Protein AF-A0A441USS9-F1 (afdb_monomer)

Nearest PDB structures (foldseek):
  4xqk-assembly1_A  TM=5.136E-01  e=5.306E-02  Lactococcus cremoris
  7wi3-assembly1_U  TM=2.488E-01  e=5.287E+00  Escherichia coli K-12
  6wv2-assembly1_A  TM=2.307E-01  e=9.809E+00  Streptococcus pyogenes phage H4489A

Radius of gyration: 17.57 Å; Cα contacts (8 Å, |Δi|>4): 120; chains: 1; bounding box: 47×25×54 Å

Solvent-accessible surface area (backbone atoms only — not comparable to full-atom values): 6954 Å² total; per-residue (Å²): 142,86,86,75,82,81,74,76,76,78,66,71,56,66,67,54,56,51,53,50,48,51,55,45,49,50,55,50,50,52,32,69,76,33,70,74,51,40,74,46,76,42,66,68,52,82,46,82,89,80,47,74,75,35,53,29,40,35,36,28,63,88,66,28,35,39,77,42,70,80,84,80,62,98,45,56,89,84,48,51,90,45,67,65,57,34,61,46,57,55,98,94,50,74,17,56,50,57,52,50,51,58,46,50,56,51,53,54,74,74,44,54,70,104

Secondary structure (DSSP, 8-state):
----------S--THHHHHHHHHHHHHHHHHHH-TTSEEEEEES---TTT-SS-SEEEEETTS-EEEE-----S-TTTS--SHHHHH---TT---HHHHHHHHHHHHHHHS-B-

pLDDT: mean 81.18, std 17.78, range [34.38, 97.62]

Foldseek 3Di:
DDDDPPPPVPVPPVVQVVVLVVVQVVVVVVCVVPVQFFPDKDACDPDVVLDDQARIKTQGNVRAIEGHHDDDDPDCPVPPPDPCQQCDADPPGGGVVRVNVVVVVVSVVVGHHD

Structure (mmCIF, N/CA/C/O backbone):
data_AF-A0A441USS9-F1
#
_entry.id   AF-A0A441USS9-F1
#
loop_
_atom_site.group_PDB
_atom_site.id
_atom_site.type_symbol
_atom_site.label_atom_id
_atom_site.label_alt_id
_atom_site.label_comp_id
_atom_site.label_asym_id
_atom_site.label_entity_id
_atom_site.label_seq_id
_atom_site.pdbx_PDB_ins_code
_atom_site.Cartn_x
_atom_site.Cartn_y
_atom_site.Cartn_z
_atom_site.occupancy
_atom_site.B_iso_or_equiv
_atom_site.auth_seq_id
_atom_site.auth_comp_id
_atom_site.auth_asym_id
_atom_site.auth_atom_id
_atom_site.pdbx_PDB_model_num
ATOM 1 N N . MET A 1 1 ? 22.879 12.540 -39.559 1.00 41.12 1 MET A N 1
ATOM 2 C CA . MET A 1 1 ? 22.875 11.696 -38.348 1.00 41.12 1 MET A CA 1
ATOM 3 C C . MET A 1 1 ? 23.159 12.573 -37.145 1.00 41.12 1 MET A C 1
ATOM 5 O O . MET A 1 1 ? 24.161 13.266 -37.180 1.00 41.12 1 MET A O 1
ATOM 9 N N . ALA A 1 2 ? 22.259 12.576 -36.162 1.00 34.38 2 ALA A N 1
ATOM 10 C CA . ALA A 1 2 ? 22.503 12.830 -34.736 1.00 34.38 2 ALA A CA 1
ATOM 11 C C . ALA A 1 2 ? 21.130 12.960 -34.055 1.00 34.38 2 ALA A C 1
ATOM 13 O O . ALA A 1 2 ? 20.686 14.042 -33.685 1.00 34.38 2 ALA A O 1
ATOM 14 N N . GLY A 1 3 ? 20.414 11.840 -33.969 1.00 40.34 3 GLY A N 1
ATOM 15 C CA . GLY A 1 3 ? 19.346 11.695 -32.994 1.00 40.34 3 GLY A CA 1
ATOM 16 C C . GLY A 1 3 ? 19.948 11.070 -31.745 1.00 40.34 3 GLY A C 1
ATOM 17 O O . GLY A 1 3 ? 20.453 9.958 -31.821 1.00 40.34 3 GLY A O 1
ATOM 18 N N . ASN A 1 4 ? 19.889 11.768 -30.614 1.00 37.03 4 ASN A N 1
ATOM 19 C CA . ASN A 1 4 ? 19.037 11.281 -29.536 1.00 37.03 4 ASN A CA 1
ATOM 20 C C . ASN A 1 4 ? 18.739 12.417 -28.553 1.00 37.03 4 ASN A C 1
ATOM 22 O O . ASN A 1 4 ? 19.566 12.800 -27.730 1.00 37.03 4 ASN A O 1
ATOM 26 N N . LYS A 1 5 ? 17.525 12.969 -28.666 1.00 42.62 5 LYS A N 1
ATOM 27 C CA . LYS A 1 5 ? 16.880 13.701 -27.577 1.00 42.62 5 LYS A CA 1
ATOM 28 C C . LYS A 1 5 ? 16.667 12.673 -26.474 1.00 42.62 5 LYS A C 1
ATOM 30 O O . LYS A 1 5 ? 15.787 11.833 -26.616 1.00 42.62 5 LYS A O 1
ATOM 35 N N . THR A 1 6 ? 17.468 12.706 -25.415 1.00 46.78 6 THR A N 1
ATOM 36 C CA . THR A 1 6 ? 17.228 11.889 -24.223 1.00 46.78 6 THR A CA 1
ATOM 37 C C . THR A 1 6 ? 15.881 12.310 -23.646 1.00 46.78 6 THR A C 1
ATOM 39 O O . THR A 1 6 ? 15.774 13.315 -22.942 1.00 46.78 6 THR A O 1
ATOM 42 N N . ILE A 1 7 ? 14.825 11.599 -24.035 1.00 45.16 7 ILE A N 1
ATOM 43 C CA . ILE A 1 7 ? 13.484 11.779 -23.499 1.00 45.16 7 ILE A CA 1
ATOM 44 C C . ILE A 1 7 ? 13.605 11.524 -21.999 1.00 45.16 7 ILE A C 1
ATOM 46 O O . ILE A 1 7 ? 13.905 10.411 -21.572 1.00 45.16 7 ILE A O 1
ATOM 50 N N . LYS A 1 8 ? 13.403 12.563 -21.182 1.00 36.62 8 LYS A N 1
ATOM 51 C CA . LYS A 1 8 ? 13.114 12.358 -19.766 1.00 36.62 8 LYS A CA 1
ATOM 52 C C . LYS A 1 8 ? 11.781 11.615 -19.723 1.00 36.62 8 LYS A C 1
ATOM 54 O O . LYS A 1 8 ? 10.744 12.219 -19.975 1.00 36.62 8 LYS A O 1
ATOM 59 N N . PHE A 1 9 ? 11.808 10.321 -19.418 1.00 42.91 9 PHE A N 1
ATOM 60 C CA . PHE A 1 9 ? 10.627 9.500 -19.121 1.00 42.91 9 PHE A CA 1
ATOM 61 C C . PHE A 1 9 ? 9.988 9.920 -17.775 1.00 42.91 9 PHE A C 1
ATOM 63 O O . PHE A 1 9 ? 9.678 9.102 -16.922 1.00 42.91 9 PHE A O 1
ATOM 70 N N . SER A 1 10 ? 9.811 11.227 -17.552 1.00 44.81 10 SER A N 1
ATOM 71 C CA . SER A 1 10 ? 9.050 11.781 -16.426 1.00 44.81 10 SER A CA 1
ATOM 72 C C . SER A 1 10 ? 7.541 11.706 -16.658 1.00 44.81 10 SER A C 1
ATOM 74 O O . SER A 1 10 ? 6.770 12.089 -15.787 1.00 44.81 10 SER A O 1
ATOM 76 N N . ALA A 1 11 ? 7.108 11.201 -17.814 1.00 45.22 11 ALA A N 1
ATOM 77 C CA . ALA A 1 11 ? 5.785 10.628 -17.956 1.00 45.22 11 ALA A CA 1
ATOM 78 C C . ALA A 1 11 ? 5.844 9.221 -17.354 1.00 45.22 11 ALA A C 1
ATOM 80 O O . ALA A 1 11 ? 6.091 8.248 -18.064 1.00 45.22 11 ALA A O 1
ATOM 81 N N . ILE A 1 12 ? 5.659 9.128 -16.035 1.00 53.12 12 ILE A N 1
ATOM 82 C CA . ILE A 1 12 ? 5.146 7.904 -15.414 1.00 53.12 12 ILE A CA 1
ATOM 83 C C . ILE A 1 12 ? 3.965 7.496 -16.295 1.00 53.12 12 ILE A C 1
ATOM 85 O O . ILE A 1 12 ? 2.997 8.247 -16.417 1.00 53.12 12 ILE A O 1
ATOM 89 N N . THR A 1 13 ? 4.109 6.409 -17.055 1.00 54.94 13 THR A N 1
ATOM 90 C CA . THR A 1 13 ? 3.097 5.987 -18.024 1.00 54.94 13 THR A CA 1
ATOM 91 C C . THR A 1 13 ? 1.780 5.883 -17.276 1.00 54.94 13 THR A C 1
ATOM 93 O O . THR A 1 13 ? 1.726 5.142 -16.301 1.00 54.94 13 THR A O 1
ATOM 96 N N . ARG A 1 14 ? 0.751 6.621 -17.710 1.00 59.28 14 ARG A N 1
ATOM 97 C CA . ARG A 1 14 ? -0.618 6.633 -17.159 1.00 59.28 14 ARG A CA 1
ATOM 98 C C . ARG A 1 14 ? -1.110 5.251 -16.686 1.00 59.28 14 ARG A C 1
ATOM 100 O O . ARG A 1 14 ? -1.763 5.164 -15.660 1.00 59.28 14 ARG A O 1
ATOM 107 N N . ALA A 1 15 ? -0.692 4.185 -17.368 1.00 60.81 15 ALA A N 1
ATOM 108 C CA . ALA A 1 15 ? -0.907 2.786 -16.998 1.00 60.81 15 ALA A CA 1
ATOM 109 C C . ALA A 1 15 ? -0.505 2.401 -15.552 1.00 60.81 15 ALA A C 1
ATOM 111 O O . ALA A 1 15 ? -1.146 1.5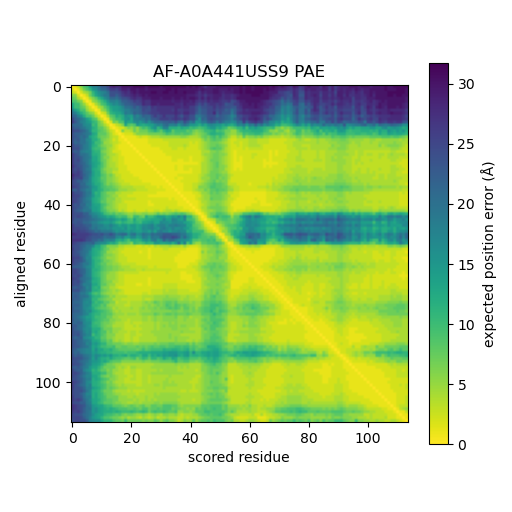50 -14.948 1.00 60.81 15 ALA A 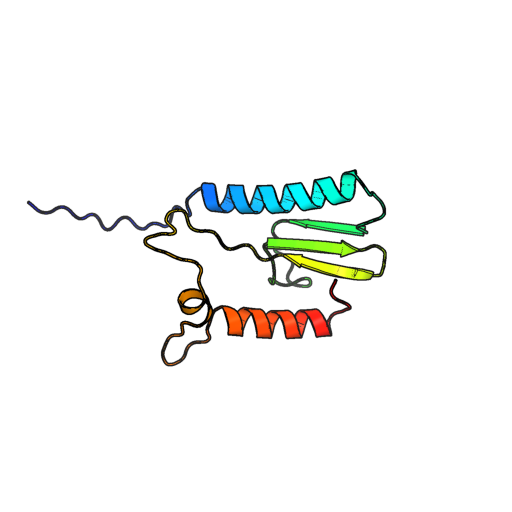O 1
ATOM 112 N N . GLY A 1 16 ? 0.546 3.003 -14.985 1.00 61.56 16 GLY A N 1
ATOM 113 C CA . GLY A 1 16 ? 0.958 2.755 -13.600 1.00 61.56 16 GLY A CA 1
ATOM 114 C C . GLY A 1 16 ? -0.053 3.292 -12.588 1.00 61.56 16 GLY A C 1
ATOM 115 O O . GLY A 1 16 ? -0.394 2.583 -11.646 1.00 61.56 16 GLY A O 1
ATOM 116 N N . TYR A 1 17 ? -0.579 4.495 -12.835 1.00 71.31 17 TYR A N 1
ATOM 117 C CA . TYR A 1 17 ? -1.670 5.066 -12.044 1.00 71.31 17 TYR A CA 1
ATOM 118 C C . TYR A 1 17 ? -2.966 4.274 -12.237 1.00 71.31 17 TYR A C 1
ATOM 120 O O . TYR A 1 17 ? -3.620 3.941 -11.262 1.00 71.31 17 TYR A O 1
ATOM 128 N N . GLU A 1 18 ? -3.273 3.845 -13.466 1.00 82.00 18 GLU A N 1
ATOM 129 C CA . GLU A 1 18 ? -4.456 3.013 -13.732 1.00 82.00 18 GLU A CA 1
ATOM 130 C C . GLU A 1 18 ? -4.422 1.682 -12.964 1.00 82.00 18 GLU A C 1
ATOM 132 O O . GLU A 1 18 ? -5.446 1.242 -12.447 1.00 82.00 18 GLU A O 1
ATOM 137 N N . TYR A 1 19 ? -3.260 1.031 -12.849 1.00 85.00 19 TYR A N 1
ATOM 138 C CA . TYR A 1 19 ? -3.161 -0.207 -12.073 1.00 85.00 19 TYR A CA 1
ATOM 139 C C . TYR A 1 19 ? -3.348 0.035 -10.569 1.00 85.00 19 TYR A C 1
ATOM 141 O O . TYR A 1 19 ? -4.022 -0.745 -9.897 1.00 85.00 19 TYR A O 1
ATOM 149 N N . GLN A 1 20 ? -2.799 1.130 -10.047 1.00 84.38 20 GLN A N 1
ATOM 150 C CA . GLN A 1 20 ? -3.016 1.543 -8.664 1.00 84.38 20 GLN A CA 1
ATOM 151 C C . GLN A 1 20 ? -4.494 1.869 -8.390 1.00 84.38 20 GLN A C 1
ATOM 153 O O . GLN A 1 20 ? -5.047 1.391 -7.398 1.00 84.38 20 GLN A O 1
ATOM 158 N N . ASP A 1 21 ? -5.154 2.593 -9.297 1.00 87.62 21 ASP A N 1
ATOM 159 C CA . ASP A 1 21 ? -6.584 2.903 -9.219 1.00 87.62 21 ASP A CA 1
ATOM 160 C C . ASP A 1 21 ? -7.425 1.625 -9.174 1.00 87.62 21 ASP A C 1
ATOM 162 O O . ASP A 1 21 ? -8.333 1.508 -8.353 1.00 87.62 21 ASP A O 1
ATOM 166 N N . LEU A 1 22 ? -7.108 0.633 -10.013 1.00 92.00 22 LEU A N 1
ATOM 167 C CA . LEU A 1 22 ? -7.804 -0.657 -10.018 1.00 92.00 22 LEU A CA 1
ATOM 168 C C . LEU A 1 22 ? -7.659 -1.402 -8.687 1.00 92.00 22 LEU A C 1
ATOM 170 O O . LEU A 1 22 ? -8.635 -1.976 -8.203 1.00 92.00 22 LEU A O 1
ATOM 174 N N . VAL A 1 23 ? -6.474 -1.369 -8.073 1.00 92.00 23 VAL A N 1
ATOM 175 C CA . VAL A 1 23 ? -6.254 -1.946 -6.737 1.00 92.00 23 VAL A CA 1
ATOM 176 C C . VAL A 1 23 ? -7.087 -1.211 -5.685 1.00 92.00 23 VAL A C 1
ATOM 178 O O . VAL A 1 23 ? -7.739 -1.854 -4.862 1.00 92.00 23 VAL A O 1
ATOM 181 N N . GLY A 1 24 ? -7.134 0.122 -5.739 1.00 92.81 24 GLY A N 1
ATOM 182 C CA . GLY A 1 24 ? -7.997 0.927 -4.872 1.00 92.81 24 GLY A CA 1
ATOM 183 C C . GLY A 1 24 ? -9.481 0.601 -5.043 1.00 92.81 24 GLY A C 1
ATOM 184 O O . GLY A 1 24 ? -10.187 0.366 -4.061 1.00 92.81 24 GLY A O 1
ATOM 185 N N . ILE A 1 25 ? -9.949 0.514 -6.289 1.00 94.75 25 ILE A N 1
ATOM 186 C CA . ILE A 1 25 ? -11.328 0.150 -6.632 1.00 94.75 25 ILE A CA 1
ATOM 187 C C . ILE A 1 25 ? -11.674 -1.244 -6.101 1.00 94.75 25 ILE A C 1
ATOM 189 O O . ILE A 1 25 ? -12.761 -1.416 -5.556 1.00 94.75 25 ILE A O 1
ATOM 193 N N . GLU A 1 26 ? -10.774 -2.226 -6.194 1.00 95.69 26 GLU A N 1
ATOM 194 C CA . GLU A 1 26 ? -11.014 -3.565 -5.639 1.00 95.69 26 GLU A CA 1
ATOM 195 C C . GLU A 1 26 ? -11.252 -3.516 -4.121 1.00 95.69 26 GLU A C 1
ATOM 197 O O . GLU A 1 26 ? -12.188 -4.141 -3.618 1.00 95.69 26 GLU A O 1
ATOM 202 N N . VAL A 1 27 ? -10.478 -2.718 -3.378 1.00 95.50 27 VAL A N 1
ATOM 203 C CA . VAL A 1 27 ? -10.695 -2.527 -1.931 1.00 95.50 27 VAL A CA 1
ATOM 204 C C . VAL A 1 27 ? -12.056 -1.885 -1.654 1.00 95.50 27 VAL A C 1
ATOM 206 O O . VAL A 1 27 ? -12.779 -2.326 -0.757 1.00 95.50 27 VAL A O 1
ATOM 209 N N . LEU A 1 28 ? -12.457 -0.896 -2.453 1.00 95.31 28 LEU A N 1
ATOM 210 C CA . LEU A 1 28 ? -13.774 -0.268 -2.327 1.00 95.31 28 LEU A CA 1
ATOM 211 C C . LEU A 1 28 ? -14.915 -1.233 -2.676 1.00 95.31 28 LEU A C 1
ATOM 213 O O . LEU A 1 28 ? -15.953 -1.216 -2.018 1.00 95.31 28 LEU A O 1
ATOM 217 N N . ILE A 1 29 ? -14.733 -2.116 -3.660 1.00 97.56 29 ILE A N 1
ATOM 218 C CA . ILE A 1 29 ? -15.707 -3.163 -3.994 1.00 97.56 29 ILE A CA 1
ATOM 219 C C . ILE A 1 29 ? -15.824 -4.173 -2.847 1.00 97.56 29 ILE A C 1
ATOM 221 O O . ILE A 1 29 ? -16.939 -4.582 -2.515 1.00 97.56 29 ILE A O 1
ATOM 225 N N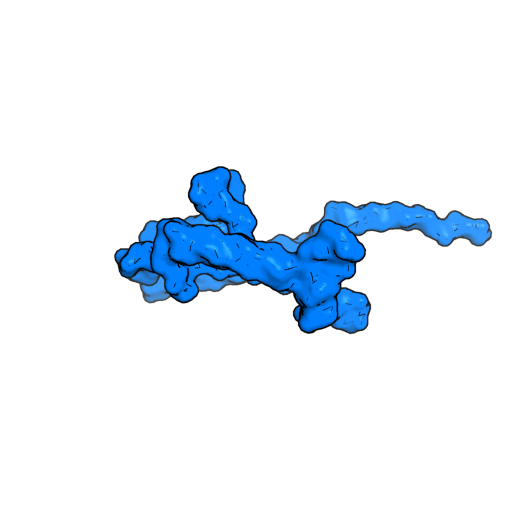 . ARG A 1 30 ? -14.708 -4.562 -2.214 1.00 96.94 30 ARG A N 1
ATOM 226 C CA . ARG A 1 30 ? -14.721 -5.405 -1.004 1.00 96.94 30 ARG A CA 1
ATOM 227 C C . ARG A 1 30 ? -15.531 -4.741 0.109 1.00 96.94 30 ARG A C 1
ATOM 229 O O . ARG A 1 30 ? -16.393 -5.396 0.686 1.00 96.94 30 ARG A O 1
ATOM 236 N N . HIS A 1 31 ? -15.322 -3.444 0.340 1.00 95.56 31 HIS A N 1
ATOM 237 C CA . HIS A 1 31 ? -16.108 -2.675 1.306 1.00 95.56 31 HIS A CA 1
ATOM 238 C C . HIS A 1 31 ? -17.596 -2.594 0.939 1.00 95.56 31 HIS A C 1
ATOM 240 O O . HIS A 1 31 ? -18.461 -2.739 1.789 1.00 95.56 31 HIS A O 1
ATOM 246 N N . TYR A 1 32 ? -17.919 -2.383 -0.336 1.00 96.44 32 TYR A N 1
ATOM 247 C CA . TYR A 1 32 ? -19.306 -2.323 -0.794 1.00 96.44 32 TYR A CA 1
ATOM 248 C C . TYR A 1 32 ? -20.038 -3.660 -0.601 1.00 96.44 32 TYR A C 1
ATOM 250 O O . TYR A 1 32 ? -21.208 -3.682 -0.222 1.00 96.44 32 TYR A O 1
ATOM 258 N N . ARG A 1 33 ? -19.350 -4.781 -0.858 1.00 97.62 33 ARG A N 1
ATOM 259 C CA . ARG A 1 33 ? -19.891 -6.137 -0.672 1.00 97.62 33 ARG A CA 1
ATOM 260 C C . ARG A 1 33 ? -20.048 -6.508 0.800 1.00 97.62 33 ARG A C 1
ATOM 262 O O . ARG A 1 33 ? -20.982 -7.231 1.134 1.00 97.62 33 ARG A O 1
ATOM 269 N N . ASP A 1 34 ? -19.151 -6.019 1.650 1.00 97.31 34 ASP A N 1
ATOM 270 C CA . ASP A 1 34 ? -19.211 -6.171 3.099 1.00 97.31 34 ASP A CA 1
ATOM 271 C C . ASP A 1 34 ? -18.952 -4.817 3.785 1.00 97.31 34 ASP A C 1
ATOM 273 O O . ASP A 1 34 ? -17.802 -4.468 4.084 1.00 97.31 34 ASP A O 1
ATOM 277 N N . PRO A 1 35 ? -20.020 -4.047 4.071 1.00 94.81 35 PRO A N 1
ATOM 278 C CA . PRO A 1 35 ? -19.900 -2.746 4.729 1.00 94.81 35 PRO A CA 1
ATOM 279 C C . PRO A 1 35 ? -19.317 -2.818 6.143 1.00 94.81 35 PRO A C 1
ATOM 281 O O . PRO A 1 35 ? -18.947 -1.790 6.701 1.00 94.81 35 PRO A O 1
ATOM 284 N N . THR A 1 36 ? -19.230 -4.014 6.735 1.00 95.88 36 THR A N 1
ATOM 285 C CA . THR A 1 36 ? -18.623 -4.238 8.054 1.00 95.88 36 THR A CA 1
ATOM 286 C C . THR A 1 36 ? -17.159 -4.660 7.973 1.00 95.88 36 THR A C 1
ATOM 288 O O . THR A 1 36 ? -16.526 -4.900 8.999 1.00 95.88 36 THR A O 1
ATOM 291 N N . LEU A 1 37 ? -16.590 -4.724 6.768 1.00 96.50 37 LEU A N 1
ATOM 292 C CA . LEU A 1 37 ? -15.202 -5.118 6.573 1.00 96.50 37 LEU A CA 1
ATOM 293 C C . LEU A 1 37 ? -14.226 -4.025 7.010 1.00 96.50 37 LEU A C 1
ATOM 295 O O . LEU A 1 37 ? -13.244 -4.303 7.699 1.00 96.50 37 LEU A O 1
ATOM 299 N N . PHE A 1 38 ? -14.510 -2.780 6.625 1.00 96.75 38 PHE A N 1
ATOM 300 C CA . PHE A 1 38 ? -13.627 -1.640 6.844 1.00 96.75 38 PHE A CA 1
ATOM 301 C C . PHE A 1 38 ? -14.354 -0.504 7.557 1.00 96.75 38 PHE A C 1
ATOM 303 O O . PHE A 1 38 ? -15.492 -0.189 7.233 1.00 96.75 38 PHE A O 1
ATOM 310 N N . GLU A 1 39 ? -13.672 0.122 8.510 1.00 95.38 39 GLU A N 1
ATOM 311 C CA . GLU A 1 39 ? -14.090 1.382 9.127 1.00 95.38 39 GLU A CA 1
ATOM 312 C C . GLU A 1 39 ? -13.842 2.547 8.162 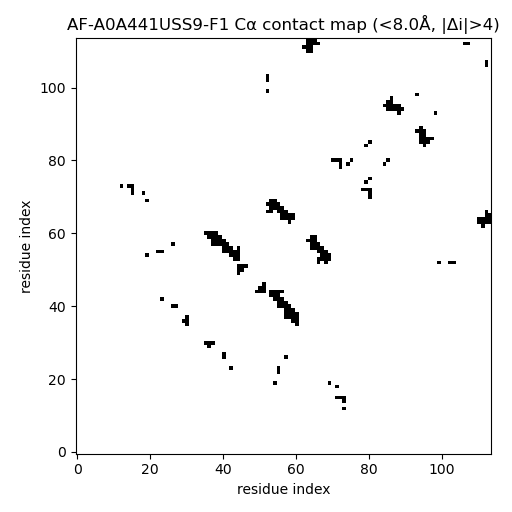1.00 95.38 39 GLU A C 1
ATOM 314 O O . GLU A 1 39 ? -14.669 3.446 8.024 1.00 95.38 39 GLU A O 1
ATOM 319 N N . TRP A 1 40 ? -12.699 2.515 7.474 1.00 93.06 40 TRP A N 1
ATOM 320 C CA . TRP A 1 40 ? -12.344 3.472 6.436 1.00 93.06 40 TRP A CA 1
ATOM 321 C C . TRP A 1 40 ? -11.326 2.877 5.464 1.00 93.06 40 TRP A C 1
ATOM 323 O O . TRP A 1 40 ? -10.577 1.953 5.792 1.00 93.06 40 TRP A O 1
ATOM 333 N N . VAL A 1 41 ? -11.280 3.461 4.268 1.00 91.44 41 VAL A N 1
ATOM 334 C CA . VAL A 1 41 ? -10.290 3.181 3.224 1.00 91.44 41 VAL A CA 1
ATOM 335 C C . VAL A 1 41 ? -9.676 4.508 2.789 1.00 91.44 41 VAL A C 1
ATOM 337 O O . VAL A 1 41 ? -10.397 5.480 2.565 1.00 91.44 41 VAL A O 1
ATOM 340 N N . GLN A 1 42 ? -8.354 4.547 2.666 1.00 89.00 42 GLN A N 1
ATOM 341 C CA . GLN A 1 42 ? -7.589 5.686 2.183 1.00 89.00 42 GLN A CA 1
ATOM 342 C C . GLN A 1 42 ? -6.805 5.274 0.935 1.00 89.00 42 GLN A C 1
ATOM 344 O O . G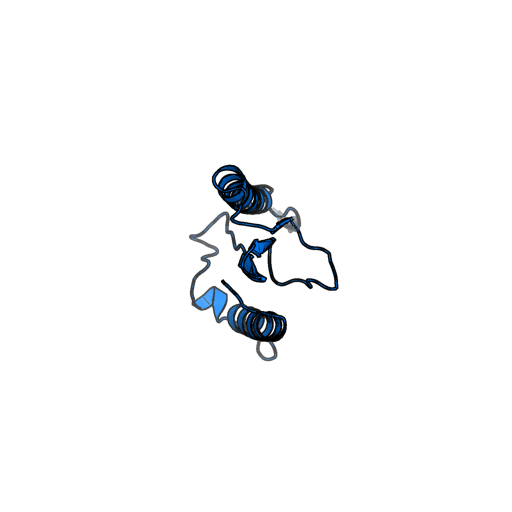LN A 1 42 ? -5.987 4.355 0.976 1.00 89.00 42 GLN A O 1
ATOM 349 N N . LEU A 1 43 ? -7.070 5.964 -0.172 1.00 87.06 43 LEU A N 1
ATOM 350 C CA . LEU A 1 43 ? -6.308 5.871 -1.417 1.00 87.06 43 LEU A CA 1
ATOM 351 C C . LEU A 1 43 ? -5.290 7.014 -1.441 1.00 87.06 43 LEU A C 1
ATOM 353 O O . LEU A 1 43 ? -5.629 8.102 -0.978 1.00 87.06 43 LEU A O 1
ATOM 357 N N . GLU A 1 44 ? -4.082 6.774 -1.959 1.00 75.06 44 GLU A N 1
ATOM 358 C CA . GLU A 1 44 ? -3.039 7.809 -2.104 1.00 75.06 44 GLU A CA 1
ATOM 359 C C . GLU A 1 44 ? -2.787 8.578 -0.792 1.00 75.06 44 GLU A C 1
ATOM 361 O O . GLU A 1 44 ? -3.017 9.781 -0.680 1.00 75.06 44 GLU A O 1
ATOM 366 N N . SER A 1 45 ? -2.384 7.859 0.263 1.00 60.81 45 SER A N 1
ATOM 367 C CA . SER A 1 45 ? -2.231 8.464 1.590 1.00 60.81 45 SER A CA 1
ATOM 368 C C . SER A 1 45 ? -1.045 9.437 1.651 1.00 60.81 45 SER A C 1
ATOM 370 O O . SER A 1 45 ? 0.108 9.038 1.828 1.00 60.81 45 SER A O 1
ATOM 372 N N . ASP A 1 46 ? -1.357 10.731 1.599 1.00 57.00 46 ASP A N 1
ATOM 373 C CA . ASP A 1 46 ? -0.420 11.832 1.862 1.00 57.00 46 ASP A CA 1
ATOM 374 C C . ASP A 1 46 ? -0.303 12.173 3.363 1.00 57.00 46 ASP A C 1
ATOM 376 O O . ASP A 1 46 ? 0.418 13.098 3.753 1.00 57.00 46 ASP A O 1
ATOM 380 N N . ASP A 1 47 ? -1.023 11.451 4.232 1.00 56.62 47 ASP A N 1
ATOM 381 C CA . ASP A 1 47 ? -1.116 11.763 5.657 1.00 56.62 47 ASP A CA 1
ATOM 382 C C . ASP A 1 47 ? 0.208 11.444 6.388 1.00 56.62 47 ASP A C 1
ATOM 384 O O . ASP A 1 47 ? 0.624 10.284 6.458 1.00 56.62 47 ASP A O 1
ATOM 388 N N . PRO A 1 48 ? 0.878 12.433 7.014 1.00 55.75 48 PRO A N 1
ATOM 389 C CA . PRO A 1 48 ? 2.119 12.216 7.755 1.00 55.75 48 PRO A CA 1
ATOM 390 C C . PRO A 1 48 ? 1.983 11.338 9.010 1.00 55.75 48 PRO A C 1
ATOM 392 O O . PRO A 1 48 ? 3.012 10.937 9.563 1.00 55.75 48 PRO A O 1
ATOM 395 N N . SER A 1 49 ? 0.762 11.112 9.500 1.00 55.66 49 SER A N 1
ATOM 396 C CA . SER A 1 49 ? 0.441 10.308 10.686 1.00 55.66 49 SER A CA 1
ATOM 397 C C . SER A 1 49 ? 0.164 8.838 10.348 1.00 55.66 49 SER A C 1
ATOM 399 O O . SER A 1 49 ? 0.526 7.965 11.135 1.00 55.66 49 SER A O 1
ATOM 401 N N . VAL A 1 50 ? -0.366 8.565 9.150 1.00 54.28 50 VAL A N 1
ATOM 402 C CA . VAL A 1 50 ? -0.509 7.214 8.561 1.00 54.28 50 VAL A CA 1
ATOM 403 C C . VAL A 1 50 ? 0.729 6.834 7.726 1.00 54.28 50 VAL A C 1
ATOM 405 O O . VAL A 1 50 ? 0.991 5.664 7.467 1.00 54.28 50 VAL A O 1
ATOM 408 N N . LYS A 1 51 ? 1.534 7.840 7.373 1.00 48.72 51 LYS A N 1
ATOM 409 C CA . LYS A 1 51 ? 2.898 7.829 6.833 1.00 48.72 51 LYS A CA 1
ATOM 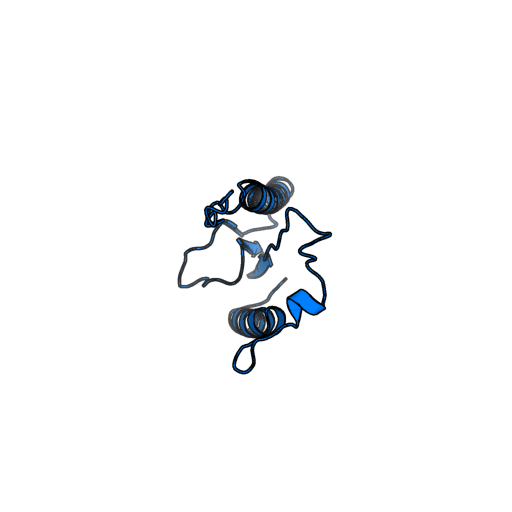410 C C . LYS A 1 51 ? 3.261 6.635 5.939 1.00 48.72 51 LYS A C 1
ATOM 412 O O . LYS A 1 51 ? 3.924 5.687 6.356 1.00 48.72 51 LYS A O 1
ATOM 417 N N . SER A 1 52 ? 2.985 6.844 4.650 1.00 50.09 52 SER A N 1
ATOM 418 C CA . SER A 1 52 ? 3.897 6.579 3.524 1.00 50.09 52 SER A CA 1
ATOM 419 C C . SER A 1 52 ? 4.337 5.136 3.281 1.00 50.09 52 SER A C 1
ATOM 421 O O . SER A 1 52 ? 5.450 4.920 2.783 1.00 50.09 52 SER A O 1
ATOM 423 N N . LEU A 1 53 ? 3.547 4.146 3.680 1.00 57.28 53 LEU A N 1
ATOM 424 C CA . LEU A 1 53 ? 3.897 2.766 3.373 1.00 57.28 53 LEU A CA 1
ATOM 425 C C . LEU A 1 53 ? 3.332 2.341 2.013 1.00 57.28 53 LEU A C 1
ATOM 427 O O . LEU A 1 53 ? 4.062 1.760 1.205 1.00 57.28 53 LEU A O 1
ATOM 431 N N . ASP A 1 54 ? 2.086 2.716 1.733 1.00 67.75 54 ASP A N 1
ATOM 432 C CA . ASP A 1 54 ? 1.270 2.003 0.761 1.00 67.75 54 ASP A CA 1
ATOM 433 C C . ASP A 1 54 ? 0.416 2.921 -0.099 1.00 67.75 54 ASP A C 1
ATOM 435 O O . ASP A 1 54 ? 0.018 4.012 0.309 1.00 67.75 54 ASP A O 1
ATO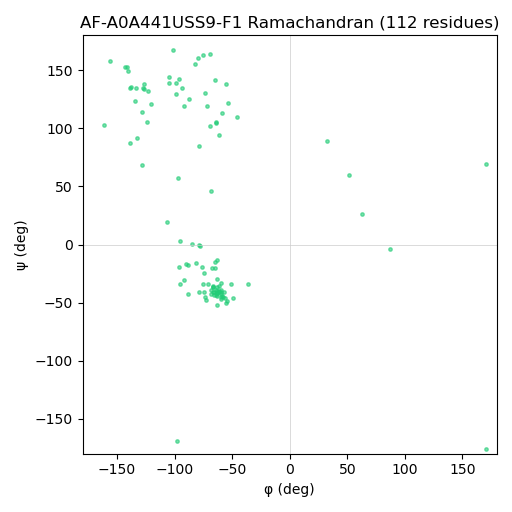M 439 N N . ASP A 1 55 ? 0.123 2.425 -1.294 1.00 82.56 55 ASP A N 1
ATOM 440 C CA . ASP A 1 55 ? -0.710 3.103 -2.275 1.00 82.56 55 ASP A CA 1
ATOM 441 C C . ASP A 1 55 ? -2.199 3.044 -1.866 1.00 82.56 55 ASP A C 1
ATOM 443 O O . ASP A 1 55 ? -2.982 3.932 -2.214 1.00 82.56 55 ASP A O 1
ATOM 447 N N . VAL A 1 56 ? -2.578 2.036 -1.061 1.00 89.00 56 VAL A N 1
ATOM 448 C CA . VAL A 1 56 ? -3.894 1.899 -0.415 1.00 89.00 56 VAL A CA 1
ATOM 449 C C . VAL A 1 56 ? -3.742 1.429 1.034 1.00 89.00 56 VAL A C 1
ATOM 451 O O . VAL A 1 56 ? -3.003 0.483 1.315 1.00 89.00 56 VAL A O 1
ATOM 454 N N . VAL A 1 57 ? -4.486 2.054 1.950 1.00 90.19 57 VAL A N 1
ATOM 455 C CA . VAL A 1 57 ? -4.572 1.666 3.367 1.00 90.19 57 VAL A CA 1
ATOM 456 C C . VAL A 1 57 ? -6.036 1.490 3.755 1.00 90.19 57 VAL A C 1
ATOM 458 O O . VAL A 1 57 ? -6.861 2.349 3.453 1.00 90.19 57 VAL A O 1
ATOM 461 N N . ALA A 1 58 ? -6.378 0.406 4.446 1.00 92.31 58 ALA A N 1
ATOM 462 C CA . ALA A 1 58 ? -7.741 0.171 4.916 1.00 92.31 58 ALA A CA 1
ATOM 463 C C . ALA A 1 58 ? -7.752 -0.288 6.373 1.00 92.31 58 ALA A C 1
ATOM 465 O O . ALA A 1 58 ? -7.145 -1.299 6.724 1.00 92.31 58 ALA A O 1
ATOM 466 N N . LYS A 1 59 ? -8.466 0.440 7.233 1.00 93.31 59 LYS A N 1
ATOM 467 C CA . LYS A 1 59 ? -8.673 0.025 8.622 1.00 93.31 59 LYS A CA 1
ATOM 468 C C . LYS A 1 59 ? -9.892 -0.870 8.697 1.00 93.31 59 LYS A C 1
ATOM 470 O O . LYS A 1 59 ? -10.980 -0.480 8.280 1.00 93.31 59 LYS A O 1
ATOM 475 N N . ARG A 1 60 ? -9.709 -2.061 9.246 1.00 95.31 60 ARG A N 1
ATOM 476 C CA . ARG A 1 60 ? -10.763 -3.049 9.455 1.00 95.31 60 ARG A CA 1
ATOM 477 C C . ARG A 1 60 ? -11.547 -2.748 10.725 1.00 95.31 60 ARG A C 1
ATOM 479 O O . ARG A 1 60 ? -11.026 -2.146 11.663 1.00 95.31 60 ARG A O 1
ATOM 486 N N . MET A 1 61 ? -12.794 -3.210 10.775 1.00 94.81 61 MET A N 1
ATOM 487 C CA . MET A 1 61 ? -13.663 -3.020 11.949 1.00 94.81 61 MET A CA 1
ATOM 488 C C . MET A 1 61 ? -13.163 -3.749 13.208 1.00 94.81 61 MET A C 1
ATOM 490 O O . MET A 1 61 ? -13.522 -3.374 14.320 1.00 94.81 61 MET A O 1
ATOM 494 N N . ASP A 1 62 ? -12.311 -4.766 13.052 1.00 94.00 62 ASP A N 1
ATOM 495 C CA . ASP A 1 62 ? -11.634 -5.461 14.158 1.00 94.00 62 ASP A CA 1
ATOM 496 C C . ASP A 1 62 ? -10.421 -4.688 14.723 1.00 94.00 62 ASP A C 1
ATOM 498 O O . ASP A 1 62 ? -9.772 -5.144 15.665 1.00 94.00 62 ASP A O 1
ATOM 502 N N . GLY A 1 63 ? -10.121 -3.509 14.168 1.00 91.25 63 GLY A N 1
ATOM 503 C CA . GLY A 1 63 ? -9.016 -2.644 14.576 1.00 91.25 63 GLY A CA 1
ATOM 504 C C . GLY A 1 63 ? -7.676 -2.955 13.907 1.00 91.25 63 GLY A C 1
ATOM 505 O O . GLY A 1 63 ? -6.718 -2.214 14.139 1.00 91.25 63 GLY A O 1
ATOM 506 N N . SER A 1 64 ? -7.587 -4.003 13.081 1.00 93.19 64 SER A N 1
ATOM 507 C CA . SER A 1 64 ? -6.401 -4.270 12.263 1.00 93.19 64 SER A CA 1
ATOM 508 C C . SER A 1 64 ? -6.360 -3.399 11.001 1.00 93.19 64 SER A C 1
ATOM 510 O O . SER A 1 64 ? -7.367 -2.818 10.592 1.00 93.19 64 SER A O 1
ATOM 512 N N . VAL A 1 65 ? -5.181 -3.260 10.395 1.00 91.94 65 VAL A N 1
ATOM 513 C CA . VAL A 1 65 ? -4.972 -2.418 9.207 1.00 91.94 65 VAL A CA 1
ATOM 514 C C . VAL A 1 65 ? -4.387 -3.239 8.061 1.00 91.94 65 VAL A C 1
ATOM 516 O O . VAL A 1 65 ? -3.416 -3.972 8.248 1.00 91.94 65 VAL A O 1
ATOM 519 N N . GLU A 1 66 ? -4.978 -3.092 6.877 1.00 92.12 66 GLU A N 1
ATOM 520 C CA . GLU A 1 66 ? -4.457 -3.590 5.605 1.00 92.12 66 GLU A CA 1
ATOM 521 C C . GLU A 1 66 ? -3.632 -2.503 4.910 1.00 92.12 66 GLU A C 1
ATOM 523 O O . GLU A 1 66 ? -4.050 -1.348 4.802 1.00 92.12 66 GLU A O 1
ATOM 528 N N . TYR A 1 67 ? -2.470 -2.910 4.415 1.00 89.50 67 TYR A N 1
ATOM 529 C CA . TYR A 1 67 ? -1.429 -2.071 3.834 1.00 89.50 67 TYR A CA 1
ATOM 530 C C . TYR A 1 67 ? -1.062 -2.648 2.463 1.00 89.50 67 TYR A C 1
ATOM 532 O O . TYR A 1 67 ? -0.591 -3.786 2.384 1.00 89.50 67 TYR A O 1
ATOM 540 N N . ILE A 1 68 ? -1.334 -1.915 1.379 1.00 89.69 68 ILE A N 1
ATOM 541 C CA . ILE A 1 68 ? -1.198 -2.427 0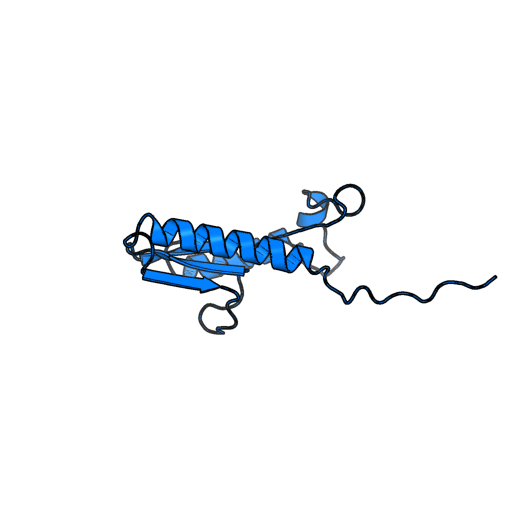.008 1.00 89.69 68 ILE A CA 1
ATOM 542 C C . ILE A 1 68 ? -0.268 -1.541 -0.825 1.00 89.69 68 ILE A C 1
ATOM 544 O O . ILE A 1 68 ? -0.651 -0.472 -1.303 1.00 89.69 68 ILE A O 1
ATOM 548 N N . GLN A 1 69 ? 0.943 -2.039 -1.070 1.00 87.31 69 GLN A N 1
ATOM 549 C CA . GLN A 1 69 ? 1.905 -1.424 -1.977 1.00 87.31 69 GLN A CA 1
ATOM 550 C C . GLN A 1 69 ? 1.891 -2.104 -3.347 1.00 87.31 69 GLN A C 1
ATOM 552 O O . GLN A 1 69 ? 2.057 -3.318 -3.479 1.00 87.31 69 GLN A O 1
ATOM 557 N N . VAL A 1 70 ? 1.778 -1.289 -4.384 1.00 87.69 70 VAL A N 1
ATOM 558 C CA . VAL A 1 70 ? 1.697 -1.672 -5.783 1.00 87.69 70 VAL A CA 1
ATOM 559 C C . VAL A 1 70 ? 3.032 -1.391 -6.475 1.00 87.69 70 VAL A C 1
ATOM 561 O O . VAL A 1 70 ? 3.724 -0.392 -6.242 1.00 87.69 70 VAL A O 1
ATOM 564 N N . LYS A 1 71 ? 3.444 -2.320 -7.339 1.00 87.25 71 LYS A N 1
ATOM 565 C CA . LYS A 1 71 ? 4.577 -2.156 -8.254 1.00 87.25 71 LYS A CA 1
ATOM 566 C C . LYS A 1 71 ? 4.140 -2.637 -9.628 1.00 87.25 71 LYS A C 1
ATOM 568 O O . LYS A 1 71 ? 3.507 -3.680 -9.749 1.00 87.25 71 LYS A O 1
ATOM 573 N N . PHE A 1 72 ? 4.467 -1.858 -10.651 1.00 85.62 72 PHE A N 1
ATOM 574 C CA . PHE A 1 72 ? 4.019 -2.097 -12.015 1.00 85.62 72 PHE A CA 1
ATOM 575 C C . PHE A 1 72 ? 5.141 -1.811 -13.015 1.00 85.62 72 PHE A C 1
ATOM 577 O O . PHE A 1 72 ? 5.994 -0.953 -12.784 1.00 85.62 72 PHE A O 1
ATOM 584 N N . THR A 1 73 ? 5.127 -2.544 -14.126 1.00 86.25 73 THR A N 1
ATOM 585 C CA . THR A 1 73 ? 6.036 -2.368 -15.258 1.00 86.25 73 THR A CA 1
ATOM 586 C C . THR A 1 73 ? 5.257 -2.523 -16.561 1.00 86.25 73 THR A C 1
ATOM 588 O O . THR A 1 73 ? 4.469 -3.454 -16.708 1.00 86.25 73 THR A O 1
ATOM 591 N N . VAL A 1 74 ? 5.475 -1.618 -17.520 1.00 82.56 74 VAL A N 1
ATOM 592 C CA . VAL A 1 74 ? 4.874 -1.705 -18.867 1.00 82.56 74 VAL A CA 1
ATOM 593 C C . VAL A 1 74 ? 5.631 -2.658 -19.794 1.00 82.56 74 VAL A C 1
ATOM 595 O O . VAL A 1 74 ? 5.112 -3.037 -20.839 1.00 82.56 74 VAL A O 1
ATOM 598 N N . ASN A 1 75 ? 6.862 -3.030 -19.434 1.00 85.69 75 ASN A N 1
ATOM 599 C CA . ASN A 1 75 ? 7.702 -3.928 -20.217 1.00 85.69 75 ASN A CA 1
ATOM 600 C C . ASN A 1 75 ? 8.413 -4.902 -19.274 1.00 85.69 75 ASN A C 1
ATOM 602 O O . ASN A 1 75 ? 9.532 -4.657 -18.831 1.00 85.69 75 ASN A O 1
ATOM 606 N N . SER A 1 76 ? 7.751 -6.015 -18.963 1.00 86.88 76 SER A N 1
ATOM 607 C CA . SER A 1 76 ? 8.282 -7.030 -18.049 1.00 86.88 76 SER A CA 1
ATOM 608 C C . SER A 1 76 ? 9.497 -7.780 -18.600 1.00 86.88 76 SER A C 1
ATOM 610 O O . SER A 1 76 ? 10.232 -8.369 -17.817 1.00 86.88 76 SER A O 1
ATOM 612 N N . ALA A 1 77 ? 9.713 -7.780 -19.921 1.00 88.88 77 ALA A N 1
ATOM 613 C CA . ALA A 1 77 ? 10.875 -8.423 -20.531 1.00 88.88 77 ALA A CA 1
ATOM 614 C C . ALA A 1 77 ? 12.160 -7.604 -20.326 1.00 88.88 77 ALA A C 1
ATOM 616 O O . ALA A 1 77 ? 13.237 -8.173 -20.183 1.00 88.88 77 ALA A O 1
ATOM 617 N N . GLU A 1 78 ? 12.045 -6.274 -20.307 1.00 88.44 78 GLU A N 1
ATOM 618 C CA . GLU A 1 78 ? 13.175 -5.355 -20.119 1.00 88.44 78 GLU A CA 1
ATOM 619 C C . GLU A 1 78 ? 13.336 -4.917 -18.656 1.00 88.44 78 GLU A C 1
ATOM 621 O O . GLU A 1 78 ? 14.454 -4.747 -18.175 1.00 88.44 78 GLU A O 1
ATOM 626 N N . TYR A 1 79 ? 12.220 -4.773 -17.938 1.00 86.75 79 TYR A N 1
ATOM 627 C CA . TYR A 1 79 ? 12.167 -4.331 -16.545 1.00 86.75 79 TYR A CA 1
ATOM 628 C C . TYR A 1 79 ? 11.341 -5.315 -15.704 1.00 86.75 79 TYR A C 1
ATOM 630 O O . TYR A 1 79 ? 10.225 -4.977 -15.284 1.00 86.75 79 TYR A O 1
ATOM 638 N N . PRO A 1 80 ? 11.839 -6.546 -15.486 1.00 91.00 80 PRO A N 1
ATOM 639 C CA . PRO A 1 80 ? 11.167 -7.514 -14.631 1.00 91.00 80 PRO A CA 1
ATOM 640 C C . PRO A 1 80 ? 11.129 -7.019 -13.180 1.00 91.00 80 PRO A C 1
ATOM 642 O O . PRO A 1 80 ? 12.082 -6.432 -12.670 1.00 91.00 80 PRO A O 1
ATOM 645 N N . LEU A 1 81 ? 10.007 -7.267 -12.505 1.00 92.12 81 LEU A N 1
ATOM 646 C CA . LEU A 1 81 ? 9.823 -6.990 -11.077 1.00 92.12 81 LEU A CA 1
ATOM 647 C C . LEU A 1 81 ? 10.074 -8.268 -10.267 1.00 92.12 81 LEU A C 1
ATOM 649 O O . LEU A 1 81 ? 9.190 -8.768 -9.576 1.00 92.12 81 LEU A O 1
ATOM 653 N N . ASP A 1 82 ? 11.263 -8.836 -10.430 1.00 93.56 82 ASP A N 1
ATOM 654 C CA . ASP A 1 82 ? 11.669 -10.108 -9.839 1.00 93.56 82 ASP A CA 1
ATOM 655 C C . ASP A 1 82 ? 12.494 -9.926 -8.550 1.00 93.56 82 ASP A C 1
ATOM 657 O O . ASP A 1 82 ? 12.584 -8.841 -7.963 1.00 93.56 82 ASP A O 1
ATOM 661 N N . TRP A 1 83 ? 13.087 -11.021 -8.072 1.00 95.31 83 TRP A N 1
ATOM 662 C CA . TRP A 1 83 ? 13.930 -11.003 -6.881 1.00 95.31 83 TRP A CA 1
ATOM 663 C C . TRP A 1 83 ? 15.177 -10.145 -7.049 1.00 95.31 83 TRP A C 1
ATOM 665 O O . TRP A 1 83 ? 15.555 -9.463 -6.096 1.00 95.31 83 TRP A O 1
ATOM 675 N N . ASP A 1 84 ? 15.783 -10.125 -8.233 1.00 94.69 84 ASP A N 1
ATOM 676 C CA . ASP A 1 84 ? 16.961 -9.301 -8.483 1.00 94.69 84 ASP A CA 1
ATOM 677 C C . ASP A 1 84 ? 16.585 -7.822 -8.406 1.00 94.69 84 ASP A C 1
ATOM 679 O O . ASP A 1 84 ? 17.253 -7.055 -7.708 1.00 94.69 84 ASP A O 1
ATOM 683 N N . TYR A 1 85 ? 15.454 -7.422 -8.994 1.00 93.25 85 TYR A N 1
ATOM 684 C CA . TYR A 1 85 ? 14.905 -6.076 -8.817 1.00 93.25 85 TYR A CA 1
ATOM 685 C C . TYR A 1 85 ? 14.687 -5.733 -7.333 1.00 93.25 85 TYR A C 1
ATOM 687 O O . TYR A 1 85 ? 15.161 -4.694 -6.857 1.00 93.25 85 TYR A O 1
ATOM 695 N N . LEU A 1 86 ? 14.024 -6.613 -6.574 1.00 94.06 86 LEU A N 1
ATOM 696 C CA . LEU A 1 86 ? 13.683 -6.379 -5.165 1.00 94.06 86 LEU A CA 1
ATOM 697 C C . LEU A 1 86 ? 14.903 -6.321 -4.234 1.00 94.06 86 LEU A C 1
ATOM 699 O O . LEU A 1 86 ? 14.895 -5.561 -3.256 1.00 94.06 86 LEU A O 1
ATOM 703 N N . LEU A 1 87 ? 15.927 -7.128 -4.512 1.00 95.88 87 LEU A N 1
ATOM 704 C CA . LEU A 1 87 ? 17.115 -7.306 -3.674 1.00 95.88 87 LEU A CA 1
ATOM 705 C C . LEU A 1 87 ? 18.294 -6.434 -4.110 1.00 95.88 87 LEU A C 1
ATOM 707 O O . LEU A 1 87 ? 19.185 -6.182 -3.290 1.00 95.88 87 LEU A O 1
ATOM 711 N N . SER A 1 88 ? 18.293 -5.935 -5.349 1.00 94.06 88 SER A N 1
ATOM 712 C CA . SER A 1 88 ? 19.341 -5.051 -5.854 1.00 94.06 88 SER A CA 1
ATOM 713 C C . SER A 1 88 ? 19.516 -3.828 -4.952 1.00 94.06 88 SER A C 1
ATOM 715 O O . SER A 1 88 ? 18.563 -3.220 -4.452 1.00 94.06 88 SER A O 1
ATOM 717 N N . LYS A 1 89 ? 20.774 -3.456 -4.718 1.00 94.75 89 LYS A N 1
ATOM 718 C CA . LYS A 1 89 ? 21.141 -2.255 -3.968 1.00 94.75 89 LYS A CA 1
ATOM 719 C C . LYS A 1 89 ? 22.384 -1.618 -4.569 1.00 94.75 89 LYS A C 1
ATOM 721 O O . LYS A 1 89 ? 23.233 -2.293 -5.140 1.00 94.75 89 LYS A O 1
ATOM 726 N N . LYS A 1 90 ? 22.503 -0.304 -4.390 1.00 90.25 90 LYS A N 1
ATOM 727 C CA . LYS A 1 90 ? 23.763 0.413 -4.618 1.00 90.25 90 LYS A CA 1
ATOM 728 C C . LYS A 1 90 ? 24.725 0.130 -3.461 1.00 90.25 90 LYS A C 1
ATOM 730 O O . LYS A 1 90 ? 24.284 -0.287 -2.394 1.00 90.25 90 LYS A O 1
ATOM 735 N N . GLU A 1 91 ? 26.007 0.411 -3.658 1.00 86.81 91 GLU A N 1
ATOM 736 C CA . GLU A 1 91 ? 27.089 0.115 -2.705 1.00 86.81 91 GLU A CA 1
ATOM 737 C C . GLU A 1 91 ? 26.783 0.587 -1.268 1.00 86.81 91 GLU A C 1
ATOM 739 O O . GLU A 1 91 ? 26.851 -0.202 -0.331 1.00 86.81 91 GLU A O 1
ATOM 744 N N . ASN A 1 92 ? 26.282 1.820 -1.117 1.00 87.75 92 ASN A N 1
ATOM 745 C CA . ASN A 1 92 ? 25.839 2.396 0.164 1.00 87.75 92 ASN A CA 1
ATOM 746 C C . ASN A 1 92 ? 24.303 2.502 0.291 1.00 87.75 92 ASN A C 1
ATOM 748 O O . ASN A 1 92 ? 23.783 3.310 1.061 1.00 87.75 92 ASN A O 1
ATOM 752 N N . GLY A 1 93 ? 23.556 1.747 -0.518 1.00 90.19 93 GLY A N 1
ATOM 753 C CA . GLY A 1 93 ? 22.095 1.788 -0.572 1.00 90.19 93 GLY A CA 1
ATOM 754 C C . GLY A 1 93 ? 21.417 0.636 0.170 1.00 90.19 93 GLY A C 1
ATOM 755 O O . GLY A 1 93 ? 22.027 -0.376 0.505 1.00 90.19 93 GLY A O 1
ATOM 756 N N . THR A 1 94 ? 20.108 0.767 0.371 1.00 92.19 94 THR A N 1
ATOM 757 C CA . THR A 1 94 ? 19.226 -0.331 0.790 1.00 92.19 94 THR A CA 1
ATOM 758 C C . THR A 1 94 ? 18.383 -0.804 -0.387 1.00 92.19 94 THR A C 1
ATOM 760 O O . THR A 1 94 ? 17.971 0.007 -1.224 1.00 92.19 94 THR A O 1
ATOM 763 N N . SER A 1 95 ? 18.134 -2.113 -0.451 1.00 94.62 95 SER A N 1
ATOM 764 C CA . SER A 1 95 ? 17.275 -2.703 -1.476 1.00 94.62 95 SER A CA 1
ATOM 765 C C . SER A 1 95 ? 15.813 -2.306 -1.282 1.00 94.62 95 SER A C 1
ATOM 767 O O . SER A 1 95 ? 15.427 -1.827 -0.208 1.00 94.62 95 SER A O 1
ATOM 769 N N . MET A 1 96 ? 14.990 -2.497 -2.315 1.00 91.38 96 MET A N 1
ATOM 770 C CA . MET A 1 96 ? 13.555 -2.217 -2.228 1.00 91.38 96 MET A CA 1
ATOM 771 C C . MET A 1 96 ? 12.908 -3.059 -1.127 1.00 91.38 96 MET A C 1
ATOM 773 O O . MET A 1 96 ? 12.202 -2.523 -0.274 1.00 91.38 96 MET A O 1
ATOM 777 N N . LEU A 1 97 ? 13.240 -4.351 -1.078 1.00 92.62 97 LEU A N 1
ATOM 778 C CA . LEU A 1 97 ? 12.724 -5.257 -0.059 1.00 92.62 97 LEU A CA 1
ATOM 779 C C . LEU A 1 97 ? 13.163 -4.848 1.352 1.00 92.62 97 LEU A C 1
ATOM 781 O O . LEU A 1 97 ? 12.360 -4.880 2.278 1.00 92.62 97 LEU A O 1
ATOM 785 N N . ALA A 1 98 ? 14.412 -4.408 1.533 1.00 93.44 98 ALA A N 1
ATOM 786 C CA . ALA A 1 98 ? 14.888 -3.945 2.836 1.00 93.44 98 ALA A CA 1
ATOM 787 C C . ALA A 1 98 ? 14.178 -2.658 3.288 1.00 93.44 98 ALA A C 1
ATOM 789 O O . ALA A 1 98 ? 13.887 -2.490 4.475 1.00 93.44 98 ALA A O 1
ATOM 790 N N . LYS A 1 99 ? 13.881 -1.747 2.350 1.00 88.94 99 LYS A N 1
ATOM 791 C CA . LYS A 1 99 ? 13.069 -0.556 2.634 1.00 88.94 99 LYS A CA 1
ATOM 792 C C . LYS A 1 99 ? 11.666 -0.961 3.052 1.00 88.94 99 LYS A C 1
ATOM 794 O O . LYS A 1 99 ? 11.245 -0.545 4.124 1.00 88.94 99 LYS A O 1
ATOM 799 N N . TRP A 1 100 ? 11.005 -1.805 2.262 1.00 89.94 100 TRP A N 1
ATOM 800 C CA . TRP A 1 100 ? 9.680 -2.329 2.578 1.00 89.94 100 TRP A CA 1
ATOM 801 C C . TRP A 1 100 ? 9.661 -2.999 3.958 1.00 89.94 100 TRP A C 1
ATOM 803 O O . TRP A 1 100 ? 8.863 -2.613 4.802 1.00 89.94 100 TRP A O 1
ATOM 813 N N . ALA A 1 101 ? 10.619 -3.880 4.262 1.00 91.00 101 ALA A N 1
ATOM 814 C CA . ALA A 1 101 ? 10.696 -4.587 5.543 1.00 91.00 101 ALA A CA 1
ATOM 815 C C . ALA A 1 101 ? 10.859 -3.641 6.746 1.00 91.00 101 ALA A C 1
ATOM 817 O O . ALA A 1 101 ? 10.216 -3.819 7.781 1.00 91.00 101 ALA A O 1
ATOM 818 N N . LYS A 1 102 ? 11.686 -2.595 6.617 1.00 89.06 102 LYS A N 1
ATOM 819 C CA . LYS A 1 102 ? 11.821 -1.553 7.652 1.00 89.06 102 LYS A CA 1
ATOM 820 C C . LYS A 1 102 ? 10.504 -0.816 7.885 1.00 89.06 102 LYS A C 1
ATOM 822 O O . LYS A 1 102 ? 10.205 -0.388 8.997 1.00 89.06 102 LYS A O 1
ATOM 827 N N . SER A 1 103 ? 9.763 -0.628 6.812 1.00 85.44 103 SER A N 1
ATOM 828 C CA . SER A 1 103 ? 8.535 0.136 6.768 1.00 85.44 103 SER A CA 1
ATOM 829 C C . SER A 1 103 ? 7.370 -0.701 7.343 1.00 85.44 103 SER A C 1
ATOM 831 O O . SER A 1 103 ? 6.678 -0.232 8.243 1.00 85.44 103 SER A O 1
ATOM 833 N N . PHE A 1 104 ? 7.305 -1.997 7.017 1.00 86.88 104 PHE A N 1
ATOM 834 C CA . PHE A 1 104 ? 6.464 -3.005 7.675 1.00 86.88 104 PHE A CA 1
ATOM 835 C C . PHE A 1 104 ? 6.726 -3.104 9.185 1.00 86.88 104 PHE A C 1
ATOM 837 O O . PHE A 1 104 ? 5.793 -3.099 9.983 1.00 86.88 104 PHE A O 1
ATOM 844 N N . ALA A 1 105 ? 7.995 -3.140 9.610 1.00 88.75 105 ALA A N 1
ATOM 845 C CA . ALA A 1 105 ? 8.337 -3.209 11.033 1.00 88.75 105 ALA A CA 1
ATOM 846 C C . ALA A 1 105 ? 7.805 -2.005 11.833 1.00 88.75 105 ALA A C 1
ATOM 848 O O . ALA A 1 105 ? 7.438 -2.155 12.997 1.00 88.75 105 ALA A O 1
ATOM 849 N N . ARG A 1 106 ? 7.740 -0.819 11.212 1.00 85.19 106 ARG A N 1
ATOM 850 C CA . ARG A 1 106 ? 7.137 0.375 11.821 1.00 85.19 106 ARG A CA 1
ATOM 851 C C . ARG A 1 106 ? 5.620 0.266 11.883 1.00 85.19 106 ARG A C 1
ATOM 853 O O . ARG A 1 106 ? 5.071 0.490 12.951 1.00 85.19 106 ARG A O 1
ATOM 860 N N . ALA A 1 107 ? 4.970 -0.121 10.785 1.00 83.38 107 ALA A N 1
ATOM 861 C CA . ALA A 1 107 ? 3.520 -0.316 10.761 1.00 83.38 107 ALA A CA 1
ATOM 862 C C . ALA A 1 107 ? 3.073 -1.341 11.815 1.00 83.38 107 ALA A C 1
ATOM 864 O O . ALA A 1 107 ? 2.136 -1.094 12.567 1.00 83.38 107 ALA A O 1
ATOM 865 N N . LYS A 1 108 ? 3.827 -2.434 11.974 1.00 85.31 108 LYS A N 1
ATOM 866 C CA . LYS A 1 108 ? 3.569 -3.453 12.999 1.00 85.31 108 LYS A CA 1
ATOM 867 C C . LYS A 1 108 ? 3.698 -2.912 14.427 1.00 85.31 108 LYS A C 1
ATOM 869 O O . LYS A 1 108 ? 3.052 -3.418 15.337 1.00 85.31 108 LYS A O 1
ATOM 874 N N . ALA A 1 109 ? 4.540 -1.903 14.645 1.00 83.44 109 ALA A N 1
ATOM 875 C CA . ALA A 1 109 ? 4.647 -1.239 15.941 1.00 83.44 109 ALA A CA 1
ATOM 876 C C . ALA A 1 109 ? 3.474 -0.277 16.214 1.00 83.44 109 ALA A C 1
ATOM 878 O O . ALA A 1 109 ? 3.228 0.059 17.369 1.00 83.44 109 ALA A O 1
ATOM 879 N N . SER A 1 110 ? 2.757 0.155 15.172 1.00 80.12 110 SER A N 1
ATOM 880 C CA . SER A 1 110 ? 1.612 1.068 15.263 1.00 80.12 110 SER A CA 1
ATOM 881 C C . SER A 1 110 ? 0.272 0.362 15.486 1.00 80.12 110 SER A C 1
ATOM 883 O O . SER A 1 110 ? -0.680 1.014 15.907 1.00 80.12 110 SER A O 1
ATOM 885 N N . GLY A 1 111 ? 0.174 -0.947 15.236 1.00 82.56 111 GLY A N 1
ATOM 886 C CA . GLY A 1 111 ? -1.064 -1.699 15.428 1.00 82.56 111 GLY 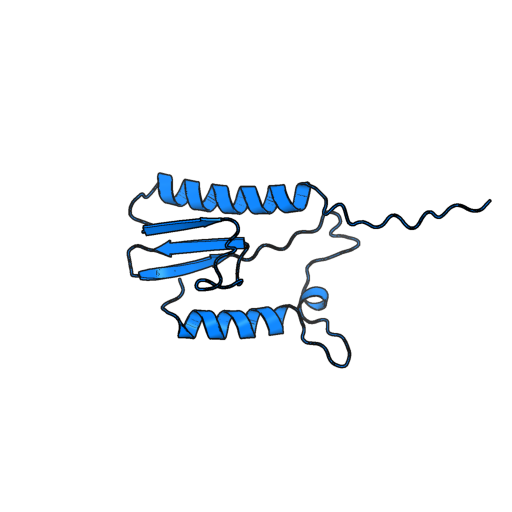A CA 1
ATOM 887 C C . GLY A 1 111 ? -1.012 -3.121 14.874 1.00 82.56 111 GLY A C 1
ATOM 888 O O . GLY A 1 111 ? 0.022 -3.595 14.401 1.00 82.56 111 GLY A O 1
ATOM 889 N N . VAL A 1 112 ? -2.152 -3.811 14.949 1.00 89.69 112 VAL A N 1
ATOM 890 C CA . VAL A 1 112 ? -2.324 -5.139 14.348 1.00 89.69 112 VAL A CA 1
ATOM 891 C C . VAL A 1 112 ? -2.436 -4.981 12.831 1.00 89.69 112 VAL A C 1
ATOM 893 O O . VAL A 1 112 ? -3.216 -4.164 12.351 1.00 89.69 112 VAL A O 1
ATOM 896 N N . ILE A 1 113 ? -1.661 -5.760 12.081 1.00 89.12 113 ILE A N 1
ATOM 897 C CA . ILE A 1 113 ? -1.730 -5.818 10.615 1.00 89.12 113 ILE A CA 1
ATOM 898 C C . ILE A 1 113 ? -2.553 -7.045 10.222 1.00 89.12 113 ILE A C 1
ATOM 900 O O . ILE A 1 113 ? -2.393 -8.095 10.853 1.00 89.12 113 ILE A O 1
ATOM 904 N N . HIS A 1 114 ? -3.412 -6.892 9.214 1.00 89.31 114 HIS A N 1
ATOM 905 C CA . HIS A 1 114 ? -4.159 -7.989 8.595 1.00 89.31 114 HIS A CA 1
ATOM 906 C C . HIS A 1 114 ? -3.369 -8.630 7.451 1.00 89.31 114 HIS A C 1
ATOM 908 O O . HIS A 1 114 ? -2.781 -7.871 6.646 1.00 89.31 114 HIS A O 1
#

Mean predicted aligned error: 8.59 Å

Sequence (114 aa):
MAGNKTIKFSAITRAGYEYQDLVGIEVLIRHYRDPTLFEWVQLESDDPSVKSLDDVVAKRMDGSVEYIQVKFTVNSAEYPLDWDYLLSKKENGTSMLAKWAKSFARAKASGVIH